Protein AF-A0A7Z9WXI2-F1 (afdb_monomer)

pLDDT: mean 84.7, std 18.6, range [32.53, 98.5]

Secondary structure (DSSP, 8-state):
-HHHHHHTT--HHHHHHHHHHHHHHHHHHHHH-TTTGGGGGG-HHHHHHHHHHHHHHHHHHHHHHHHHHHHHHHHHHTTHHHHHHS--HHHHHHHTTS-------

Sequence (105 aa):
IMSIRSIQEFTASEAVGPIHAVKHITREILAKDSERKQFIADLYDFEFNVDLAVLAAFDLYSQCRERLYKVRIKEIKSGSIILTDSKCPSNLLQKDKDDPVNFPV

Structure (mmCIF, N/CA/C/O backbone):
data_AF-A0A7Z9WXI2-F1
#
_entry.id   AF-A0A7Z9WXI2-F1
#
loop_
_atom_site.group_PDB
_atom_site.id
_atom_site.type_symbol
_atom_site.label_atom_id
_atom_site.label_alt_id
_atom_site.label_comp_id
_atom_site.label_asym_id
_atom_site.label_entity_id
_atom_site.label_seq_id
_atom_site.pdbx_PDB_ins_code
_atom_site.Cartn_x
_atom_site.Cartn_y
_atom_site.Cartn_z
_atom_site.occupancy
_atom_site.B_iso_or_equiv
_atom_site.auth_seq_id
_atom_site.auth_comp_id
_atom_site.auth_asym_id
_atom_site.auth_atom_id
_atom_site.pdbx_PDB_model_num
ATOM 1 N N . ILE A 1 1 ? -0.345 9.865 -4.455 1.00 86.56 1 ILE A N 1
ATOM 2 C CA . ILE A 1 1 ? 0.627 9.509 -3.389 1.00 86.56 1 ILE A CA 1
ATOM 3 C C . ILE A 1 1 ? 1.579 8.382 -3.808 1.00 86.56 1 ILE A C 1
ATOM 5 O O . ILE A 1 1 ? 2.780 8.598 -3.727 1.00 86.56 1 ILE A O 1
ATOM 9 N N . MET A 1 2 ? 1.095 7.232 -4.307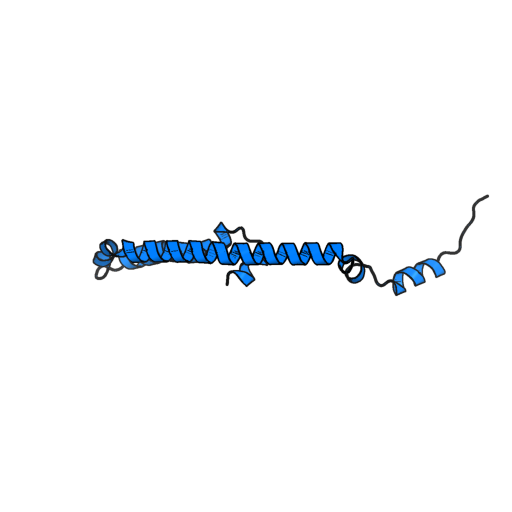 1.00 96.56 2 MET A N 1
ATOM 10 C CA . MET A 1 2 ? 1.966 6.102 -4.694 1.00 96.56 2 MET A CA 1
ATOM 11 C C . MET A 1 2 ? 2.953 6.438 -5.819 1.00 96.56 2 MET A C 1
ATOM 13 O O . MET A 1 2 ? 4.116 6.069 -5.734 1.00 96.56 2 MET A O 1
ATOM 17 N N . SER A 1 3 ? 2.532 7.218 -6.818 1.00 94.31 3 SER A N 1
ATOM 18 C CA . SER A 1 3 ? 3.403 7.708 -7.896 1.00 94.31 3 SER A CA 1
ATOM 19 C C . SER A 1 3 ? 4.602 8.508 -7.376 1.00 94.31 3 SER A C 1
ATOM 21 O O . SER A 1 3 ? 5.740 8.209 -7.723 1.00 94.31 3 SER A O 1
ATOM 23 N N . ILE A 1 4 ? 4.367 9.471 -6.482 1.00 95.81 4 ILE A N 1
ATOM 24 C CA . ILE A 1 4 ? 5.431 10.262 -5.843 1.00 95.81 4 ILE A CA 1
ATOM 25 C C . ILE A 1 4 ? 6.338 9.359 -4.999 1.00 95.81 4 ILE A C 1
ATOM 27 O O . ILE A 1 4 ? 7.554 9.420 -5.121 1.00 95.81 4 ILE A O 1
ATOM 31 N N . ARG A 1 5 ? 5.769 8.462 -4.187 1.00 95.62 5 ARG A N 1
ATOM 32 C CA . ARG A 1 5 ? 6.570 7.542 -3.364 1.00 95.62 5 ARG A CA 1
ATOM 33 C C . ARG A 1 5 ? 7.390 6.555 -4.194 1.00 95.62 5 ARG A C 1
ATOM 35 O O . ARG A 1 5 ? 8.458 6.147 -3.759 1.00 95.62 5 ARG A O 1
ATOM 42 N N . SER A 1 6 ? 6.938 6.210 -5.400 1.00 95.56 6 SER A N 1
ATOM 43 C CA . SER A 1 6 ? 7.667 5.301 -6.292 1.00 95.56 6 SER A CA 1
ATOM 44 C C . SER A 1 6 ? 9.004 5.866 -6.781 1.00 95.56 6 SER A C 1
ATOM 46 O O . SER A 1 6 ? 9.932 5.090 -7.012 1.00 95.56 6 SER A O 1
ATOM 48 N N . ILE A 1 7 ? 9.132 7.195 -6.878 1.00 95.38 7 ILE A N 1
ATOM 49 C CA . ILE A 1 7 ? 10.379 7.871 -7.276 1.00 95.38 7 ILE A CA 1
ATOM 50 C C . ILE A 1 7 ? 11.263 8.251 -6.078 1.00 95.38 7 ILE A C 1
ATOM 52 O O . ILE A 1 7 ? 12.397 8.658 -6.274 1.00 95.38 7 ILE A O 1
ATOM 56 N N . GLN A 1 8 ? 10.765 8.106 -4.846 1.00 95.19 8 GLN A N 1
ATOM 57 C CA . GLN A 1 8 ? 11.485 8.417 -3.601 1.00 95.19 8 GLN A CA 1
ATOM 58 C C . GLN A 1 8 ? 12.262 7.213 -3.038 1.00 95.19 8 GLN A C 1
ATOM 60 O O . GLN A 1 8 ? 12.616 7.204 -1.868 1.00 95.19 8 GLN A O 1
ATOM 65 N N . GLU A 1 9 ? 12.484 6.177 -3.850 1.00 89.50 9 GLU A N 1
ATOM 66 C CA . GLU A 1 9 ? 13.268 4.979 -3.498 1.00 89.50 9 GLU A CA 1
ATOM 67 C C . GLU A 1 9 ? 12.776 4.135 -2.309 1.00 89.50 9 GLU A C 1
ATOM 69 O O . GLU A 1 9 ? 13.438 3.172 -1.939 1.00 89.50 9 GLU A O 1
ATOM 74 N N . PHE A 1 10 ? 11.578 4.394 -1.784 1.00 95.81 10 PHE A N 1
ATOM 75 C CA . PHE A 1 10 ? 10.961 3.533 -0.774 1.00 95.81 10 PHE A CA 1
ATOM 76 C C . PHE A 1 10 ? 10.774 2.103 -1.268 1.00 95.81 10 PHE A C 1
ATOM 78 O O . PHE A 1 10 ? 10.464 1.887 -2.439 1.00 95.81 10 PHE A O 1
ATOM 85 N N . THR A 1 11 ? 10.852 1.133 -0.364 1.00 96.69 11 THR A N 1
ATOM 86 C CA . THR A 1 11 ? 10.305 -0.208 -0.588 1.00 96.69 11 THR A CA 1
ATOM 87 C C . THR A 1 11 ? 8.775 -0.161 -0.666 1.00 96.69 11 THR A C 1
ATOM 89 O O . THR A 1 11 ? 8.129 0.803 -0.243 1.00 96.69 11 THR A O 1
ATOM 92 N N . ALA A 1 12 ? 8.157 -1.212 -1.209 1.00 96.50 12 ALA A N 1
ATOM 93 C CA . ALA A 1 12 ? 6.702 -1.259 -1.331 1.00 96.50 12 ALA A CA 1
ATOM 94 C C . ALA A 1 12 ? 5.995 -1.211 0.038 1.00 96.50 12 ALA A C 1
ATOM 96 O O . ALA A 1 12 ? 4.986 -0.522 0.176 1.00 96.50 12 ALA A O 1
ATOM 97 N N . SER A 1 13 ? 6.547 -1.879 1.058 1.00 96.94 13 SER A N 1
ATOM 98 C CA . SER A 1 13 ? 6.015 -1.871 2.427 1.00 96.94 13 SER A CA 1
ATOM 99 C C . SER A 1 13 ? 6.085 -0.482 3.065 1.00 96.94 13 SER A C 1
ATOM 101 O O . SER A 1 13 ? 5.099 -0.030 3.644 1.00 96.94 13 SER A O 1
ATOM 103 N N . GLU A 1 14 ? 7.200 0.234 2.910 1.00 97.25 14 GLU A N 1
ATOM 104 C CA . GLU A 1 14 ? 7.331 1.622 3.377 1.00 97.25 14 GLU A CA 1
ATOM 105 C C . GLU A 1 14 ? 6.353 2.552 2.652 1.00 97.25 14 GLU A C 1
ATOM 107 O O . GLU A 1 14 ? 5.725 3.418 3.268 1.00 97.25 14 GLU A O 1
ATOM 112 N N . ALA A 1 15 ? 6.170 2.352 1.344 1.00 97.44 15 ALA A N 1
ATOM 113 C CA . ALA A 1 15 ? 5.286 3.184 0.546 1.00 97.44 15 ALA A CA 1
ATOM 114 C C . ALA A 1 15 ? 3.818 3.061 0.976 1.00 97.44 15 ALA A C 1
ATOM 116 O O . ALA A 1 15 ? 3.137 4.087 1.062 1.00 97.44 15 ALA A O 1
ATOM 117 N N . VAL A 1 16 ? 3.331 1.852 1.273 1.00 97.75 16 VAL A N 1
ATOM 118 C CA . VAL A 1 16 ? 1.930 1.618 1.680 1.00 97.75 16 VAL A CA 1
ATOM 119 C C . VAL A 1 16 ? 1.704 1.712 3.189 1.00 97.75 16 VAL A C 1
ATOM 121 O O . VAL A 1 16 ? 0.569 1.914 3.622 1.00 97.75 16 VAL A O 1
ATOM 124 N N . GLY A 1 17 ? 2.767 1.623 3.994 1.00 97.06 17 GLY A N 1
ATOM 125 C CA . GLY A 1 17 ? 2.716 1.578 5.457 1.00 97.06 17 GLY A CA 1
ATOM 126 C C . GLY A 1 17 ? 1.820 2.639 6.108 1.00 97.06 17 GLY A C 1
ATOM 127 O O . GLY A 1 17 ? 1.026 2.291 6.978 1.00 97.06 17 GLY A O 1
ATOM 128 N N . PRO A 1 18 ? 1.843 3.910 5.667 1.00 95.94 18 PRO A N 1
ATOM 129 C CA . PRO A 1 18 ? 0.963 4.935 6.229 1.00 95.94 18 PRO A CA 1
ATOM 130 C C . PRO A 1 18 ? -0.538 4.684 6.040 1.00 95.94 18 PRO A C 1
ATOM 132 O O . PRO A 1 18 ? -1.320 5.130 6.870 1.00 95.94 18 PRO A O 1
ATOM 135 N N . ILE A 1 19 ? -0.952 3.964 4.991 1.00 96.81 19 ILE A N 1
ATOM 136 C CA . ILE A 1 19 ? -2.358 3.564 4.808 1.00 96.81 19 ILE A CA 1
ATOM 137 C C . ILE A 1 19 ? -2.697 2.463 5.813 1.00 96.81 19 ILE A C 1
ATOM 139 O O . ILE A 1 19 ? -3.697 2.554 6.516 1.00 96.81 19 ILE A O 1
ATOM 143 N N . HIS A 1 20 ? -1.815 1.472 5.954 1.00 96.31 20 HIS A N 1
ATOM 144 C CA . HIS A 1 20 ? -1.973 0.402 6.937 1.00 96.31 20 HIS A CA 1
ATOM 145 C C . HIS A 1 20 ? -2.000 0.940 8.378 1.00 96.31 20 HIS A C 1
ATOM 147 O O . HIS A 1 20 ? -2.748 0.439 9.209 1.00 96.31 20 HIS A O 1
ATOM 153 N N . ALA A 1 21 ? -1.237 1.993 8.685 1.00 97.31 21 ALA A N 1
ATOM 154 C CA . ALA A 1 21 ? -1.190 2.606 10.014 1.00 97.31 21 ALA A CA 1
ATOM 155 C C . ALA A 1 21 ? -2.538 3.188 10.474 1.00 97.31 21 ALA A C 1
ATOM 157 O O . ALA A 1 21 ? -2.764 3.303 11.679 1.00 97.31 21 ALA A O 1
ATOM 158 N N . VAL A 1 22 ? -3.449 3.505 9.544 1.00 97.31 22 VAL A N 1
ATOM 159 C CA . VAL A 1 22 ? -4.771 4.068 9.853 1.00 97.31 22 VAL A CA 1
ATOM 160 C C . VAL A 1 22 ? -5.539 3.182 10.834 1.00 97.31 22 VAL A C 1
ATOM 162 O O . VAL A 1 22 ? -6.097 3.705 11.794 1.00 97.31 22 VAL A O 1
ATOM 165 N N . LYS A 1 23 ? -5.515 1.851 10.675 1.00 95.56 23 LYS A N 1
ATOM 166 C CA . LYS A 1 23 ? -6.233 0.954 11.598 1.00 95.56 23 LYS A CA 1
ATOM 167 C C . LYS A 1 23 ? -5.706 1.029 13.029 1.00 95.56 23 LYS A C 1
ATOM 169 O O . LYS A 1 23 ? -6.483 1.126 13.977 1.00 95.56 23 LYS A O 1
ATOM 174 N N . HIS A 1 24 ? -4.381 1.073 13.175 1.00 95.06 24 HIS A N 1
ATOM 175 C CA . HIS A 1 24 ? -3.729 1.179 14.476 1.00 95.06 24 HIS A CA 1
ATOM 176 C C . HIS A 1 24 ? -4.050 2.512 15.154 1.00 95.06 24 HIS A C 1
ATOM 178 O O . HIS A 1 24 ? -4.423 2.526 16.326 1.00 95.06 24 HIS A O 1
ATOM 184 N N . ILE A 1 25 ? -3.967 3.610 14.398 1.00 96.94 25 ILE A N 1
ATOM 185 C CA . ILE A 1 25 ? -4.264 4.961 14.883 1.00 96.94 25 ILE A CA 1
ATOM 186 C C . ILE A 1 25 ? -5.733 5.066 15.306 1.00 96.94 25 ILE A C 1
ATOM 188 O O . ILE A 1 25 ? -6.021 5.535 16.405 1.00 96.94 25 ILE A O 1
ATOM 192 N N . THR A 1 26 ? -6.669 4.588 14.481 1.00 96.06 26 THR A N 1
ATOM 193 C CA . THR A 1 26 ? -8.102 4.617 14.805 1.00 96.06 26 THR A CA 1
ATOM 194 C C . THR A 1 26 ? -8.401 3.834 16.081 1.00 96.06 26 THR A C 1
ATOM 196 O O . THR A 1 26 ? -9.092 4.342 16.964 1.00 96.06 26 THR A O 1
ATOM 199 N N . ARG A 1 27 ? -7.838 2.629 16.227 1.00 95.50 27 ARG A N 1
ATOM 200 C CA . ARG A 1 27 ? -8.000 1.809 17.434 1.00 95.50 27 ARG A CA 1
ATOM 201 C C . ARG A 1 27 ? -7.448 2.503 18.679 1.00 95.50 27 ARG A C 1
ATOM 203 O O . ARG A 1 27 ? -8.095 2.481 19.723 1.00 95.50 27 ARG A O 1
ATOM 210 N N . GLU A 1 28 ? -6.278 3.127 18.577 1.00 95.25 28 GLU A N 1
ATOM 211 C CA . GLU A 1 28 ? -5.659 3.854 19.688 1.00 95.25 28 GLU A CA 1
ATOM 212 C C . GLU A 1 28 ? -6.495 5.068 20.118 1.00 95.25 28 GLU A C 1
ATOM 214 O O . GLU A 1 28 ? -6.704 5.280 21.314 1.00 95.25 28 GLU A O 1
ATOM 219 N N . ILE A 1 29 ? -7.016 5.835 19.156 1.00 95.56 29 ILE A N 1
ATOM 220 C CA . ILE A 1 29 ? -7.879 6.993 19.419 1.00 95.56 29 ILE A CA 1
ATOM 221 C C . ILE A 1 29 ? -9.169 6.552 20.118 1.00 95.56 29 ILE A C 1
ATOM 223 O O . ILE A 1 29 ? -9.524 7.121 21.149 1.00 95.56 29 ILE A O 1
ATOM 227 N N . LEU A 1 30 ? -9.841 5.512 19.612 1.00 95.38 30 LEU A N 1
ATOM 228 C CA . LEU A 1 30 ? -11.067 4.992 20.228 1.00 95.38 30 LEU A CA 1
ATOM 229 C C . LEU A 1 30 ? -10.817 4.406 21.623 1.00 95.38 30 LEU A C 1
ATOM 231 O O . LEU A 1 30 ? -11.667 4.527 22.497 1.00 95.38 30 LEU A O 1
ATOM 235 N N . ALA A 1 31 ? -9.654 3.793 21.864 1.00 93.62 31 ALA A N 1
ATOM 236 C CA . ALA A 1 31 ? -9.314 3.224 23.170 1.00 93.62 31 ALA A CA 1
ATOM 237 C C . ALA A 1 31 ? -9.084 4.284 24.254 1.00 93.62 31 ALA A C 1
ATOM 239 O O . ALA A 1 31 ? -9.311 4.004 25.434 1.00 93.62 31 ALA A O 1
ATOM 240 N N . LYS A 1 32 ? -8.628 5.476 23.855 1.00 95.25 32 LYS A N 1
ATOM 241 C CA . LYS A 1 32 ? -8.393 6.622 24.742 1.00 95.25 32 LYS A CA 1
ATOM 242 C C . LYS A 1 32 ? -9.673 7.394 25.079 1.00 95.25 32 LYS A C 1
ATOM 244 O O . LYS A 1 32 ? -9.684 8.117 26.069 1.00 95.25 32 LYS A O 1
ATOM 249 N N . ASP A 1 33 ? -10.732 7.232 24.291 1.00 94.19 33 ASP A N 1
ATOM 250 C CA . ASP A 1 33 ? -12.023 7.894 24.483 1.00 94.19 33 ASP A CA 1
ATOM 251 C C . ASP A 1 33 ? -13.001 6.968 25.228 1.00 94.19 33 ASP A C 1
ATOM 253 O O . ASP A 1 33 ? -13.466 5.958 24.696 1.00 94.19 33 ASP A O 1
ATOM 257 N N . SER A 1 34 ? -13.328 7.308 26.479 1.00 89.62 34 SER A N 1
ATOM 258 C CA . SER A 1 34 ? -14.200 6.496 27.337 1.00 89.62 34 SER A CA 1
ATOM 259 C C . SER A 1 34 ? -15.623 6.325 26.802 1.00 89.62 34 SER A C 1
ATOM 261 O O . SER A 1 34 ? -16.238 5.297 27.076 1.00 89.62 34 SER A O 1
ATOM 263 N N . GLU A 1 35 ? -16.146 7.284 26.036 1.00 92.94 35 GLU A N 1
ATOM 264 C CA . GLU A 1 35 ? -17.501 7.215 25.470 1.00 92.94 35 GLU A CA 1
ATOM 265 C C . GLU A 1 35 ? -17.540 6.366 24.193 1.00 92.94 35 GLU A C 1
ATOM 267 O O . GLU A 1 35 ? -18.547 5.728 23.872 1.00 92.94 35 GLU A O 1
ATOM 272 N N . ARG A 1 36 ? -16.423 6.332 23.458 1.00 90.94 36 ARG A N 1
ATOM 273 C CA . ARG A 1 36 ? -16.324 5.688 22.138 1.00 90.94 36 ARG A CA 1
ATOM 274 C C . ARG A 1 36 ? -15.625 4.336 22.152 1.00 90.94 36 ARG A C 1
ATOM 276 O O . ARG A 1 36 ? -15.664 3.629 21.147 1.00 90.94 36 ARG A O 1
ATOM 283 N N . LYS A 1 37 ? -15.051 3.930 23.286 1.00 91.62 37 LYS A N 1
ATOM 284 C CA . LYS A 1 37 ? -14.359 2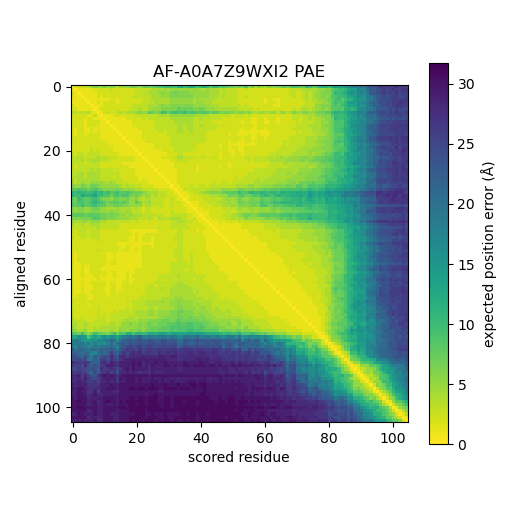.643 23.456 1.00 91.62 37 LYS A CA 1
ATOM 285 C C . LYS A 1 37 ? -15.201 1.430 23.045 1.00 91.62 37 LYS A C 1
ATOM 287 O O . LYS A 1 37 ? -14.645 0.437 22.582 1.00 91.62 37 LYS A O 1
ATOM 292 N N . GLN A 1 38 ? -16.527 1.512 23.176 1.00 91.56 38 GLN A N 1
ATOM 293 C CA . GLN A 1 38 ? -17.460 0.460 22.752 1.00 91.56 38 GLN A CA 1
ATOM 294 C C . GLN A 1 38 ? -17.368 0.129 21.251 1.00 91.56 38 GLN A C 1
ATOM 296 O O . GLN A 1 38 ? -17.461 -1.038 20.888 1.00 91.56 38 GLN A O 1
ATOM 301 N N . PHE A 1 39 ? -17.066 1.111 20.393 1.00 91.81 39 PHE A N 1
ATOM 302 C CA . PHE A 1 39 ? -16.979 0.916 18.938 1.00 91.81 39 PHE A CA 1
ATOM 303 C C . PHE A 1 39 ? -15.747 0.123 18.489 1.00 91.81 39 PHE A C 1
ATOM 305 O O . PHE A 1 39 ? -15.646 -0.263 17.330 1.00 91.81 39 PHE A O 1
ATOM 312 N N . ILE A 1 40 ? -14.795 -0.147 19.388 1.00 92.44 40 ILE A N 1
ATOM 313 C CA . ILE A 1 40 ? -13.630 -0.985 19.074 1.00 92.44 40 ILE A CA 1
ATOM 314 C C . ILE A 1 40 ? -14.062 -2.410 18.708 1.00 92.44 40 ILE A C 1
ATOM 316 O O . ILE A 1 40 ? -13.397 -3.050 17.893 1.00 92.44 40 ILE A O 1
ATOM 320 N N . ALA A 1 41 ? -15.155 -2.900 19.301 1.00 90.88 41 ALA A N 1
ATOM 321 C CA . ALA A 1 41 ? -15.702 -4.219 18.994 1.00 90.88 41 ALA A CA 1
ATOM 322 C C . ALA A 1 41 ? -16.208 -4.315 17.544 1.00 90.88 41 ALA A C 1
ATOM 324 O O . ALA A 1 41 ? -16.095 -5.373 16.931 1.00 90.88 41 ALA A O 1
ATOM 325 N N . ASP A 1 42 ? -16.662 -3.195 16.979 1.00 92.75 42 ASP A N 1
ATOM 326 C CA . ASP A 1 42 ? -17.262 -3.118 15.643 1.00 92.75 42 ASP A CA 1
ATOM 327 C C . ASP A 1 42 ? -16.247 -2.713 14.560 1.00 92.75 42 ASP A C 1
ATOM 329 O O . ASP A 1 42 ? -16.603 -2.470 13.408 1.00 92.75 42 ASP A O 1
ATOM 333 N N . LEU A 1 43 ? -14.958 -2.619 14.907 1.00 95.50 43 LEU A N 1
ATOM 334 C CA . LEU A 1 43 ? -13.946 -2.065 14.008 1.00 95.50 43 LEU A CA 1
ATOM 335 C C . LEU A 1 43 ? -13.515 -3.037 12.897 1.00 95.50 43 LEU A C 1
ATOM 337 O O . LEU A 1 43 ? -12.840 -2.615 11.963 1.00 95.50 43 LEU A O 1
ATOM 341 N N . TYR A 1 44 ? -13.902 -4.314 12.968 1.00 95.38 44 TYR A N 1
ATOM 342 C CA . TYR A 1 44 ? -13.430 -5.357 12.049 1.00 95.38 44 TYR A CA 1
ATOM 343 C C . TYR A 1 44 ? -13.621 -4.990 10.570 1.00 95.38 44 TYR A C 1
ATOM 345 O O . TYR A 1 44 ? -12.653 -5.003 9.811 1.00 95.38 44 TYR A O 1
ATOM 353 N N . ASP A 1 45 ? -14.831 -4.589 10.168 1.00 96.50 4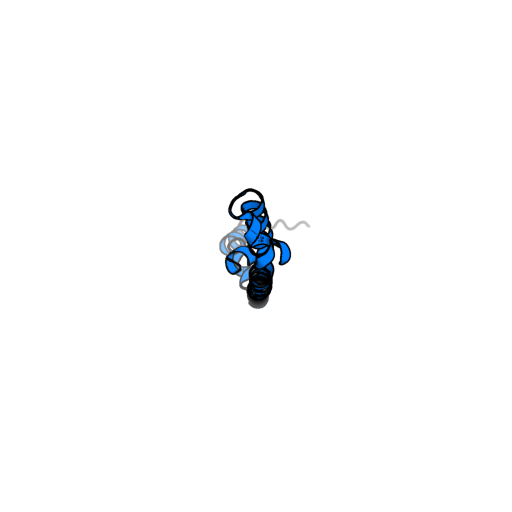5 ASP A N 1
ATOM 354 C CA . ASP A 1 45 ? -15.120 -4.250 8.768 1.00 96.50 45 ASP A CA 1
ATOM 355 C C . ASP A 1 45 ? -14.313 -3.031 8.299 1.00 96.50 45 ASP A C 1
ATOM 357 O O . ASP A 1 45 ? -13.875 -2.956 7.149 1.00 96.50 45 ASP A O 1
ATOM 361 N N . PHE A 1 46 ? -14.061 -2.073 9.194 1.00 96.56 46 PHE A N 1
ATOM 362 C CA . PHE A 1 46 ? -13.191 -0.936 8.905 1.00 96.56 46 PHE A CA 1
ATOM 363 C C . PHE A 1 46 ? -11.739 -1.379 8.693 1.00 96.56 46 PHE A C 1
ATOM 365 O O . PHE A 1 46 ? -11.120 -0.982 7.707 1.00 96.56 46 PHE A O 1
ATOM 372 N N . GLU A 1 47 ? -11.196 -2.211 9.585 1.00 96.75 47 GLU A N 1
ATOM 373 C CA . GLU A 1 47 ? -9.824 -2.717 9.472 1.00 96.75 47 GLU A CA 1
ATOM 374 C C . GLU A 1 47 ? -9.642 -3.554 8.201 1.00 96.75 47 GLU A C 1
ATOM 376 O O . GLU A 1 47 ? -8.654 -3.375 7.487 1.00 96.75 47 GLU A O 1
ATOM 381 N N . PHE A 1 48 ? -10.632 -4.382 7.863 1.00 97.56 48 PHE A N 1
ATOM 382 C CA . PHE A 1 48 ? -10.658 -5.150 6.623 1.00 97.56 48 PHE A CA 1
ATOM 383 C C . PHE A 1 48 ? -10.637 -4.242 5.384 1.00 97.56 48 PHE A C 1
ATOM 385 O O . PHE A 1 48 ? -9.847 -4.453 4.463 1.00 97.56 48 PHE A O 1
ATOM 392 N N . ASN A 1 49 ? -11.443 -3.177 5.375 1.00 98.06 49 ASN A N 1
ATOM 393 C CA . ASN A 1 49 ? -11.443 -2.200 4.284 1.00 98.06 49 ASN A CA 1
ATOM 394 C C . ASN A 1 49 ? -10.109 -1.445 4.163 1.00 98.06 49 ASN A C 1
ATOM 396 O O . ASN A 1 49 ? -9.663 -1.158 3.049 1.00 98.06 49 ASN A O 1
ATOM 400 N N . VAL A 1 50 ? -9.445 -1.143 5.285 1.00 98.19 50 VAL A N 1
ATOM 401 C CA . VAL A 1 50 ? -8.090 -0.568 5.276 1.00 98.19 50 VAL A CA 1
ATOM 402 C C . VAL A 1 50 ? -7.101 -1.544 4.642 1.00 98.19 50 VAL A C 1
ATOM 404 O O . VAL A 1 50 ? -6.308 -1.131 3.798 1.00 98.19 50 VAL A O 1
ATOM 407 N N . ASP A 1 51 ? -7.165 -2.830 4.983 1.00 98.25 51 ASP A N 1
ATOM 408 C CA . ASP A 1 51 ? -6.277 -3.843 4.409 1.00 98.25 51 ASP A CA 1
ATOM 409 C C . ASP A 1 51 ? -6.496 -4.003 2.893 1.00 98.25 51 ASP A C 1
ATOM 411 O O . ASP A 1 51 ? -5.526 -4.041 2.131 1.00 98.25 51 ASP A O 1
ATOM 415 N N . LEU A 1 52 ? -7.746 -3.967 2.416 1.00 98.44 52 LEU A N 1
ATOM 416 C CA . LEU A 1 52 ? -8.042 -3.918 0.978 1.00 98.44 52 LEU A CA 1
ATOM 417 C C . LEU A 1 52 ? -7.464 -2.664 0.303 1.00 98.44 52 LEU A C 1
ATOM 419 O O . LEU A 1 52 ? -6.896 -2.748 -0.789 1.00 98.44 52 LEU A O 1
ATOM 423 N N . ALA A 1 53 ? -7.560 -1.500 0.950 1.00 98.12 53 ALA A N 1
ATOM 424 C CA . ALA A 1 53 ? -6.976 -0.264 0.435 1.00 98.12 53 ALA A CA 1
ATOM 425 C C . ALA A 1 53 ? -5.440 -0.329 0.366 1.00 98.12 53 ALA A C 1
ATOM 427 O O . ALA A 1 53 ? -4.841 0.213 -0.565 1.00 98.12 53 ALA A O 1
ATOM 428 N N . VAL A 1 54 ? -4.793 -1.013 1.316 1.00 98.38 54 VAL A N 1
ATOM 429 C CA . VAL A 1 54 ? -3.343 -1.262 1.306 1.00 98.38 54 VAL A CA 1
ATOM 430 C C . VAL A 1 54 ? -2.947 -2.140 0.122 1.00 98.38 54 VAL A C 1
ATOM 432 O O . VAL A 1 54 ? -1.982 -1.804 -0.565 1.00 98.38 54 VAL A O 1
ATOM 435 N N . LEU A 1 55 ? -3.695 -3.212 -0.1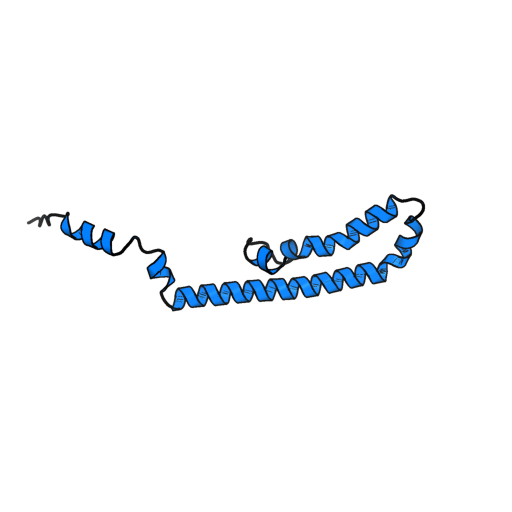60 1.00 98.50 55 LEU A N 1
ATOM 436 C CA . LEU A 1 55 ? -3.449 -4.070 -1.326 1.00 98.50 55 LEU A CA 1
ATOM 437 C C . LEU A 1 55 ? -3.580 -3.282 -2.636 1.00 98.50 55 LEU A C 1
ATOM 439 O O . LEU A 1 55 ? -2.672 -3.299 -3.464 1.00 98.50 55 LEU A O 1
ATOM 443 N N . ALA A 1 56 ? -4.645 -2.492 -2.784 1.00 98.31 56 ALA A N 1
ATOM 444 C CA . ALA A 1 56 ? -4.819 -1.638 -3.958 1.00 98.31 56 ALA A CA 1
ATOM 445 C C . ALA A 1 56 ? -3.687 -0.600 -4.100 1.00 98.31 56 ALA A C 1
ATOM 447 O O . ALA A 1 56 ? -3.197 -0.330 -5.200 1.00 98.31 56 ALA A O 1
ATOM 448 N N . ALA A 1 57 ? -3.232 -0.016 -2.988 1.00 98.19 57 ALA A N 1
ATOM 449 C CA . ALA A 1 57 ? -2.105 0.910 -2.992 1.00 98.19 57 ALA A CA 1
ATOM 450 C C . ALA A 1 57 ? -0.784 0.222 -3.369 1.00 98.19 57 ALA A C 1
ATOM 452 O O . ALA A 1 57 ? 0.029 0.819 -4.080 1.00 98.19 57 ALA A O 1
ATOM 453 N N . PHE A 1 58 ? -0.581 -1.022 -2.934 1.00 98.38 58 PHE A N 1
ATOM 454 C CA . PHE A 1 58 ? 0.578 -1.833 -3.298 1.00 98.38 58 PHE A CA 1
ATOM 455 C C . PHE A 1 58 ? 0.623 -2.095 -4.806 1.00 98.38 58 PHE A C 1
ATOM 457 O O . PHE A 1 58 ? 1.669 -1.890 -5.430 1.00 98.38 58 PHE A O 1
ATOM 464 N N . ASP A 1 59 ? -0.510 -2.461 -5.409 1.00 98.44 59 ASP A N 1
ATOM 465 C CA . ASP A 1 59 ? -0.608 -2.670 -6.856 1.00 98.44 59 ASP A CA 1
ATOM 466 C C . ASP A 1 59 ? -0.286 -1.385 -7.626 1.00 98.44 59 ASP A C 1
ATOM 468 O O . ASP A 1 59 ? 0.519 -1.393 -8.561 1.00 98.44 59 ASP A O 1
ATOM 472 N N . LEU A 1 60 ? -0.842 -0.249 -7.192 1.00 97.88 60 LEU A N 1
ATOM 473 C CA . LEU A 1 60 ? -0.564 1.059 -7.793 1.00 97.88 60 LEU A CA 1
ATOM 474 C C . LEU A 1 60 ? 0.914 1.450 -7.681 1.0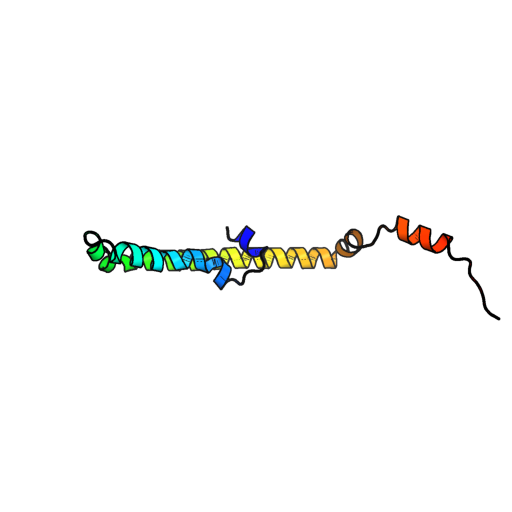0 97.88 60 LEU A C 1
ATOM 476 O O . LEU A 1 60 ? 1.497 1.952 -8.646 1.00 97.88 60 LEU A O 1
ATOM 480 N N . TYR A 1 61 ? 1.534 1.237 -6.520 1.00 98.25 61 TYR A N 1
ATOM 481 C CA . TYR A 1 61 ? 2.959 1.493 -6.322 1.00 98.25 61 TYR A CA 1
ATOM 482 C C . TYR A 1 61 ? 3.813 0.612 -7.245 1.00 98.25 61 TYR A C 1
ATOM 484 O O . TYR A 1 61 ? 4.710 1.118 -7.928 1.00 98.25 61 TYR A O 1
ATOM 492 N N . SER A 1 62 ? 3.495 -0.682 -7.322 1.00 97.81 62 SER A N 1
ATOM 493 C CA . SER A 1 62 ? 4.214 -1.653 -8.150 1.00 97.81 62 SER A CA 1
ATOM 494 C C . SER A 1 62 ? 4.139 -1.296 -9.635 1.00 97.81 62 SER A C 1
ATOM 496 O O . SER A 1 62 ? 5.168 -1.265 -10.311 1.00 97.81 62 SER A O 1
ATOM 498 N N . GLN A 1 63 ? 2.960 -0.906 -10.127 1.00 97.94 63 GLN A N 1
ATOM 499 C CA . GLN A 1 63 ? 2.780 -0.419 -11.500 1.00 97.94 63 GLN A CA 1
ATOM 500 C C . GLN A 1 63 ? 3.615 0.840 -11.782 1.00 97.94 63 GLN A C 1
ATOM 502 O O . GLN A 1 63 ? 4.215 0.973 -12.852 1.00 97.94 63 GLN A O 1
ATOM 507 N N . CYS A 1 64 ? 3.697 1.769 -10.822 1.00 97.38 64 CYS A N 1
ATOM 508 C CA . CYS A 1 64 ? 4.527 2.966 -10.963 1.00 97.38 64 CYS A CA 1
ATOM 509 C C . CYS A 1 64 ? 6.022 2.616 -11.057 1.00 97.38 64 CYS A C 1
ATOM 511 O O . CYS A 1 64 ? 6.711 3.136 -11.938 1.00 97.38 64 CYS A O 1
ATOM 513 N N . ARG A 1 65 ? 6.521 1.709 -10.204 1.00 97.06 65 ARG A N 1
ATOM 514 C CA . ARG A 1 65 ? 7.920 1.243 -10.245 1.00 97.06 65 ARG A CA 1
ATOM 515 C C . ARG A 1 65 ? 8.242 0.510 -11.535 1.00 97.06 65 ARG A C 1
ATOM 517 O O . ARG A 1 65 ? 9.266 0.791 -12.152 1.00 97.06 65 ARG A O 1
ATOM 524 N N . GLU A 1 66 ? 7.357 -0.375 -11.980 1.00 97.44 66 GLU A N 1
ATOM 525 C CA . GLU A 1 66 ? 7.527 -1.077 -13.249 1.00 97.44 66 GLU A CA 1
ATOM 526 C C . GLU A 1 66 ? 7.627 -0.084 -14.414 1.00 97.44 66 GLU A C 1
ATOM 528 O O . GLU A 1 66 ? 8.530 -0.177 -15.249 1.00 97.44 66 GLU A O 1
ATOM 533 N N . ARG A 1 67 ? 6.740 0.917 -14.449 1.00 96.94 67 ARG A N 1
ATOM 534 C CA . ARG A 1 67 ? 6.783 1.973 -15.461 1.00 96.94 67 ARG A CA 1
ATOM 535 C C . ARG A 1 67 ? 8.091 2.759 -15.408 1.00 96.94 67 ARG A C 1
ATOM 537 O O . ARG A 1 67 ? 8.675 3.000 -16.463 1.00 96.94 67 ARG A O 1
ATOM 544 N N . LEU A 1 68 ? 8.561 3.131 -14.218 1.00 95.38 68 LEU A N 1
ATOM 545 C CA . LEU A 1 68 ? 9.824 3.849 -14.038 1.00 95.38 68 LEU A CA 1
ATOM 546 C C . LEU A 1 68 ? 11.006 3.044 -14.596 1.00 95.38 68 LEU A C 1
ATOM 548 O O . LEU A 1 68 ? 11.807 3.571 -15.367 1.00 95.38 68 LEU A O 1
ATOM 552 N N . TYR A 1 69 ? 11.072 1.746 -14.293 1.00 94.81 69 TYR A N 1
ATOM 553 C CA . TYR A 1 69 ? 12.113 0.870 -14.828 1.00 94.81 69 TYR A CA 1
ATOM 554 C C . TYR A 1 69 ? 12.023 0.698 -16.343 1.00 94.81 69 TYR A C 1
ATOM 556 O O . TYR A 1 69 ? 13.045 0.769 -17.025 1.00 94.81 69 TYR A O 1
ATOM 564 N N . LYS A 1 70 ? 10.816 0.536 -16.899 1.00 96.69 70 LYS A N 1
ATOM 565 C CA . LYS A 1 70 ? 10.615 0.475 -18.355 1.00 96.69 70 LYS A CA 1
ATOM 566 C C . LYS A 1 70 ? 11.113 1.745 -19.046 1.00 96.69 70 LYS A C 1
ATOM 568 O O . LYS A 1 70 ? 11.774 1.646 -20.079 1.00 96.69 70 LYS A O 1
ATOM 573 N N . VAL A 1 71 ? 10.833 2.920 -18.475 1.00 94.25 71 VAL A N 1
ATOM 574 C CA . VAL A 1 71 ? 11.340 4.204 -18.985 1.00 94.25 71 VAL A CA 1
ATOM 575 C C . VAL A 1 71 ? 12.866 4.234 -18.924 1.00 94.25 71 VAL A C 1
ATOM 577 O O . VAL A 1 71 ? 13.497 4.459 -19.954 1.00 94.25 71 VAL A O 1
ATOM 580 N N . ARG A 1 72 ? 13.466 3.893 -17.779 1.00 90.88 72 ARG A N 1
ATOM 581 C CA . ARG A 1 72 ? 14.926 3.888 -17.611 1.00 90.88 72 ARG A CA 1
ATOM 582 C C . ARG A 1 72 ? 15.631 2.956 -18.597 1.00 90.88 72 ARG A C 1
ATOM 584 O O . ARG A 1 72 ? 16.622 3.330 -19.215 1.00 90.88 72 ARG A O 1
ATOM 591 N N . ILE A 1 73 ? 15.097 1.752 -18.796 1.00 93.06 73 ILE A N 1
ATOM 592 C CA . ILE A 1 73 ? 15.621 0.794 -19.778 1.00 93.06 73 ILE A CA 1
ATOM 593 C C . ILE A 1 73 ? 15.509 1.362 -21.197 1.00 93.06 73 ILE A C 1
ATOM 595 O O . ILE A 1 73 ? 16.436 1.209 -21.992 1.00 93.06 73 ILE A O 1
ATOM 599 N N . LYS A 1 74 ? 14.391 2.016 -21.533 1.00 92.81 74 LYS A N 1
ATOM 600 C CA . LYS A 1 74 ? 14.190 2.628 -22.852 1.00 92.81 74 LYS A CA 1
ATOM 601 C C . LYS A 1 74 ? 15.194 3.755 -23.114 1.00 92.81 74 LYS A C 1
ATOM 603 O O . LYS A 1 74 ? 15.733 3.810 -24.213 1.00 92.81 74 LYS A O 1
ATOM 608 N N . GLU A 1 75 ? 15.464 4.603 -22.125 1.00 88.50 75 GLU A N 1
ATOM 609 C CA . GLU A 1 75 ? 16.456 5.689 -22.212 1.00 88.50 75 GLU A CA 1
ATOM 610 C C . GLU A 1 75 ? 17.883 5.171 -22.416 1.00 88.50 75 GLU A C 1
ATOM 612 O O . GLU A 1 75 ? 18.640 5.724 -23.213 1.00 88.50 75 GLU A O 1
ATOM 617 N N . ILE A 1 76 ? 18.240 4.083 -21.727 1.00 87.12 76 ILE A N 1
ATOM 618 C CA . ILE A 1 76 ? 19.540 3.428 -21.901 1.00 87.12 76 ILE A CA 1
ATOM 619 C C . ILE A 1 76 ? 19.647 2.839 -23.311 1.00 87.12 76 ILE A C 1
ATOM 621 O O . ILE A 1 76 ? 20.638 3.060 -24.002 1.00 87.12 76 ILE A O 1
ATOM 625 N N . LYS A 1 77 ? 18.608 2.131 -23.773 1.00 87.38 77 LYS A N 1
ATOM 626 C CA . LYS A 1 77 ? 18.587 1.504 -25.104 1.00 87.38 77 LYS A CA 1
ATOM 627 C C . LYS A 1 77 ? 18.584 2.508 -26.255 1.00 87.38 77 LYS A C 1
ATOM 629 O O . LYS A 1 77 ? 19.116 2.193 -27.312 1.00 87.38 77 LYS A O 1
ATOM 634 N N . SER A 1 78 ? 17.979 3.684 -26.082 1.00 88.44 78 SER A N 1
ATOM 635 C CA . SER A 1 78 ? 17.959 4.715 -27.125 1.00 88.44 78 SER A CA 1
ATOM 636 C C . SER A 1 78 ? 19.280 5.478 -27.250 1.00 88.44 78 SER A C 1
ATOM 638 O O . SER A 1 78 ? 19.419 6.277 -28.171 1.00 88.44 78 SER A O 1
ATOM 640 N N . GLY A 1 79 ? 20.231 5.285 -26.326 1.00 72.88 79 GLY A N 1
ATOM 641 C CA . GLY A 1 79 ? 21.479 6.051 -26.278 1.00 72.88 79 GLY A CA 1
ATOM 642 C C . GLY A 1 79 ? 21.288 7.514 -25.864 1.00 72.88 79 GLY A C 1
ATOM 643 O O . GLY A 1 79 ? 22.266 8.247 -25.749 1.00 72.88 79 GLY A O 1
ATOM 644 N N . SER A 1 80 ? 20.052 7.946 -25.578 1.00 68.06 80 SER A N 1
ATOM 645 C CA . SER A 1 80 ? 19.762 9.322 -25.164 1.00 68.06 80 SER A CA 1
ATOM 646 C C . SER A 1 80 ? 20.447 9.669 -23.844 1.00 68.06 80 SER A C 1
ATOM 648 O O . SER A 1 80 ? 20.864 10.809 -23.669 1.00 68.06 80 SER A O 1
ATOM 650 N N . ILE A 1 81 ? 20.625 8.680 -22.958 1.00 61.94 81 ILE A N 1
ATOM 651 C CA . ILE A 1 81 ? 21.361 8.849 -21.699 1.00 61.94 81 ILE A CA 1
ATOM 652 C C . ILE A 1 81 ? 22.824 9.258 -21.924 1.00 61.94 81 ILE A C 1
ATOM 654 O O . ILE A 1 81 ? 23.349 10.083 -21.184 1.00 61.94 81 ILE A O 1
ATOM 658 N N . ILE A 1 82 ? 23.463 8.742 -22.984 1.00 62.12 82 ILE A N 1
ATOM 659 C CA . ILE A 1 82 ? 24.842 9.096 -23.342 1.00 62.12 82 ILE A CA 1
ATOM 660 C C . ILE A 1 82 ? 24.891 10.561 -23.772 1.00 62.12 82 ILE A C 1
ATOM 662 O O . ILE A 1 82 ? 25.808 11.276 -23.394 1.00 62.12 82 ILE A O 1
ATOM 666 N N . LEU A 1 83 ? 23.888 11.042 -24.506 1.00 58.62 83 LEU A N 1
ATOM 667 C CA . LEU A 1 83 ? 23.862 12.412 -25.021 1.00 58.62 83 LEU A CA 1
ATOM 668 C C . LEU A 1 83 ? 23.594 13.467 -23.937 1.00 58.62 83 LEU A C 1
ATOM 670 O O . LEU A 1 83 ? 24.064 14.592 -24.073 1.00 58.62 83 LEU A O 1
ATOM 674 N N . THR A 1 84 ? 22.868 13.122 -22.872 1.00 61.28 84 THR A N 1
ATOM 675 C CA . THR A 1 84 ? 22.549 14.056 -21.778 1.00 61.28 84 THR A CA 1
ATOM 676 C C . THR A 1 84 ? 23.614 14.123 -20.681 1.00 61.28 84 THR A C 1
ATOM 678 O O . THR A 1 84 ? 23.764 15.185 -20.086 1.00 61.28 84 THR A O 1
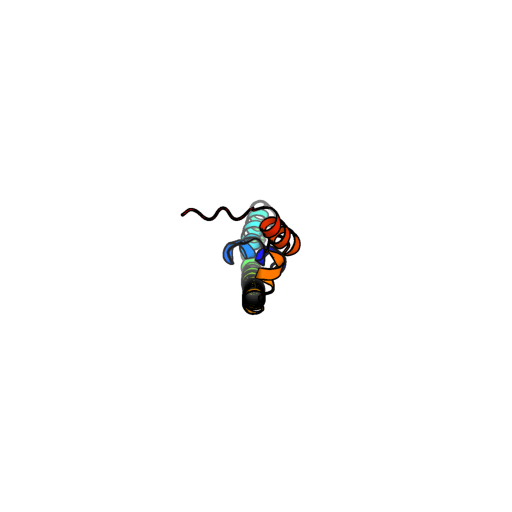ATOM 681 N N . ASP A 1 85 ? 24.369 13.041 -20.438 1.00 56.62 85 ASP A N 1
ATOM 682 C CA . ASP A 1 85 ? 25.464 13.004 -19.442 1.00 56.62 85 ASP A CA 1
ATOM 683 C C . ASP A 1 85 ? 26.868 13.204 -20.050 1.00 56.62 85 ASP A C 1
ATOM 685 O O . ASP A 1 85 ? 27.863 13.321 -19.327 1.00 56.62 85 ASP A O 1
ATOM 689 N N . SER A 1 86 ? 26.989 13.277 -21.379 1.00 56.84 86 SER A N 1
ATOM 690 C CA . SER A 1 86 ? 28.244 13.685 -22.016 1.00 56.84 86 SER A CA 1
ATOM 691 C C . SER A 1 86 ? 28.537 15.148 -21.684 1.00 56.84 86 SER A C 1
ATOM 693 O O . SER A 1 86 ? 27.758 16.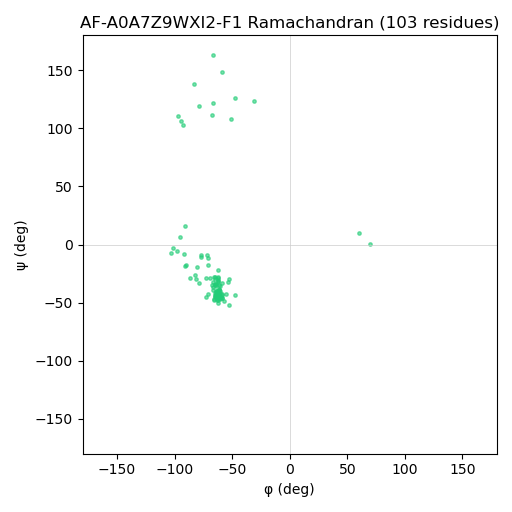032 -22.042 1.00 56.84 86 SER A O 1
ATOM 695 N N . LYS A 1 87 ? 29.698 15.437 -21.069 1.00 57.69 87 LYS A N 1
ATOM 696 C CA . LYS A 1 87 ? 30.272 16.797 -21.086 1.00 57.69 87 LYS A CA 1
ATOM 697 C C . LYS A 1 87 ? 30.215 17.291 -22.530 1.00 57.69 87 LYS A C 1
ATOM 699 O O . LYS A 1 87 ? 30.679 16.571 -23.409 1.00 57.69 87 LYS A O 1
ATOM 704 N N . CYS A 1 88 ? 29.610 18.461 -22.753 1.00 62.91 88 CYS A N 1
ATOM 705 C CA . CYS A 1 88 ? 29.312 19.015 -24.075 1.00 62.91 88 CYS A CA 1
ATOM 706 C C . CYS A 1 88 ? 30.344 18.598 -25.142 1.00 62.91 88 CYS A C 1
ATOM 708 O O . CYS A 1 88 ? 31.527 18.904 -24.963 1.00 62.91 88 CYS A O 1
ATOM 710 N N . PRO A 1 89 ? 29.924 17.968 -26.258 1.00 59.31 89 PRO A N 1
ATOM 711 C CA . PRO A 1 89 ? 30.835 17.545 -27.324 1.00 59.31 89 PRO A CA 1
ATOM 712 C C . PRO A 1 89 ? 31.721 18.688 -27.839 1.00 59.31 89 PRO A C 1
ATOM 714 O O . PRO A 1 89 ? 32.883 18.486 -28.174 1.00 59.31 89 PRO A O 1
ATOM 717 N N . SER A 1 90 ? 31.201 19.917 -27.823 1.00 62.56 90 SER A N 1
ATOM 718 C CA . SER A 1 90 ? 31.942 21.130 -28.173 1.00 62.56 90 SER A CA 1
ATOM 719 C C . SER A 1 90 ? 33.131 21.430 -27.250 1.00 62.56 90 SER A C 1
ATOM 721 O O . SER A 1 90 ? 34.120 21.977 -27.721 1.00 62.56 90 SER A O 1
ATOM 723 N N . ASN A 1 91 ? 33.069 21.050 -25.971 1.00 56.16 91 ASN A N 1
ATOM 724 C CA . ASN A 1 91 ? 34.159 21.227 -25.006 1.00 56.16 91 ASN A CA 1
ATOM 725 C C . ASN A 1 91 ? 35.211 20.100 -25.113 1.00 56.16 91 ASN A C 1
ATOM 727 O O . ASN A 1 91 ? 36.381 20.307 -24.812 1.00 56.16 91 ASN A O 1
ATOM 731 N N . LEU A 1 92 ? 34.815 18.910 -25.587 1.00 58.47 92 LEU A N 1
ATOM 732 C CA . LEU A 1 92 ? 35.737 17.809 -25.907 1.00 58.47 92 LEU A CA 1
ATOM 733 C C . LEU A 1 92 ? 36.570 18.116 -27.162 1.00 58.47 92 LEU A C 1
ATOM 735 O O . LEU A 1 92 ? 37.782 17.952 -27.137 1.00 58.47 92 LEU A O 1
ATOM 739 N N . LEU A 1 93 ? 35.948 18.664 -28.212 1.00 54.97 93 LEU A N 1
ATOM 740 C CA . LEU A 1 93 ? 36.637 19.028 -29.461 1.00 54.97 93 LEU A CA 1
ATOM 741 C C . LEU A 1 93 ? 37.576 20.243 -29.334 1.00 54.97 93 LEU A C 1
ATOM 743 O O . LEU A 1 93 ? 38.405 20.470 -30.215 1.00 54.97 93 LEU A O 1
ATOM 747 N N . GLN A 1 94 ? 37.433 21.053 -28.280 1.00 54.38 94 GLN A N 1
ATOM 748 C CA . GLN A 1 94 ? 38.369 22.145 -27.984 1.00 54.38 94 GLN A CA 1
ATOM 749 C C . GLN A 1 94 ? 39.652 21.628 -27.327 1.00 54.38 94 GLN A C 1
ATOM 751 O O . GLN A 1 94 ? 40.721 22.155 -27.612 1.00 54.38 94 GLN A O 1
ATOM 756 N N . LYS A 1 95 ? 39.564 20.560 -26.525 1.00 51.53 95 LYS A N 1
ATOM 757 C CA . LYS A 1 95 ? 40.719 19.992 -25.822 1.00 51.53 95 LYS A CA 1
ATOM 758 C C . LYS A 1 95 ? 41.739 19.354 -26.771 1.00 51.53 95 LYS A C 1
ATOM 760 O O . LYS A 1 95 ? 42.931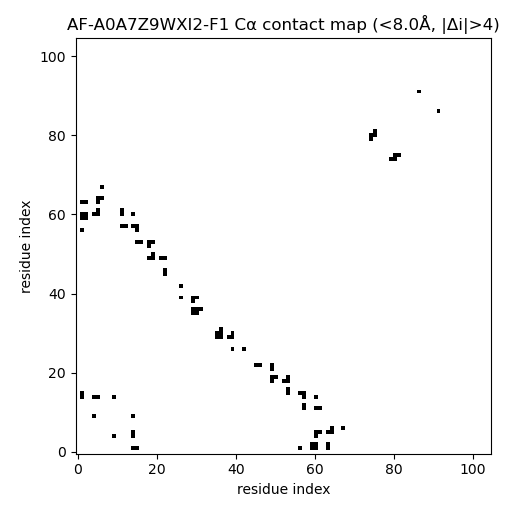 19.525 -26.567 1.00 51.53 95 LYS A O 1
ATOM 765 N N . ASP A 1 96 ? 41.272 18.745 -27.861 1.00 51.91 96 ASP A N 1
ATOM 766 C CA . ASP A 1 96 ? 42.138 18.143 -28.889 1.00 51.91 96 ASP A CA 1
ATOM 767 C C . ASP A 1 96 ? 42.894 19.179 -29.751 1.00 51.91 96 ASP A C 1
ATOM 769 O O . ASP A 1 96 ? 43.790 18.814 -30.511 1.00 51.91 96 ASP A O 1
ATOM 773 N N . LYS A 1 97 ? 42.546 20.474 -29.671 1.00 52.50 97 LYS A N 1
ATOM 774 C CA . LYS A 1 97 ? 43.256 21.552 -30.385 1.00 52.50 97 LYS A CA 1
ATOM 775 C C . LYS A 1 97 ? 44.399 22.176 -29.583 1.00 52.50 97 LYS A C 1
ATOM 777 O O . LYS A 1 97 ? 45.253 22.814 -30.196 1.00 52.50 97 LYS A O 1
ATOM 782 N N . ASP A 1 98 ? 44.414 21.989 -28.265 1.00 48.81 98 ASP A N 1
ATOM 783 C CA . ASP A 1 98 ? 45.367 22.637 -27.354 1.00 48.81 98 ASP A CA 1
ATOM 784 C C . ASP A 1 98 ? 46.526 21.722 -26.918 1.00 48.81 98 ASP A C 1
ATOM 786 O O . ASP A 1 98 ? 47.442 22.191 -26.243 1.00 48.81 98 ASP A O 1
ATOM 790 N N . ASP A 1 99 ? 46.541 20.451 -27.334 1.00 46.09 99 ASP A N 1
ATOM 791 C CA . ASP A 1 99 ? 47.663 19.539 -27.098 1.00 46.09 99 ASP A CA 1
ATOM 792 C C . ASP A 1 99 ? 48.644 19.577 -28.290 1.00 46.09 99 ASP A C 1
ATOM 794 O O . ASP A 1 99 ? 48.381 18.967 -29.334 1.00 46.09 99 ASP A O 1
ATOM 798 N N . PRO A 1 100 ? 49.804 20.262 -28.192 1.00 46.47 100 PRO A N 1
ATOM 799 C CA . PRO A 1 100 ? 50.858 20.086 -29.174 1.00 46.47 100 PRO A CA 1
ATOM 800 C C . PRO A 1 100 ? 51.403 18.666 -29.026 1.00 46.47 100 PRO A C 1
ATOM 802 O O . PRO A 1 100 ? 52.040 18.316 -28.032 1.00 46.47 100 PRO A O 1
ATOM 805 N N . VAL A 1 101 ? 51.136 17.843 -30.036 1.00 47.69 101 VAL A N 1
ATOM 806 C CA . VAL A 1 101 ? 51.707 16.507 -30.195 1.00 47.69 101 VAL A CA 1
ATOM 807 C C . VAL A 1 101 ? 53.230 16.593 -30.049 1.00 47.69 101 VAL A C 1
ATOM 809 O O . VAL A 1 101 ? 53.916 17.089 -30.942 1.00 47.69 101 VAL A O 1
ATOM 812 N N . ASN A 1 102 ? 53.768 16.098 -28.933 1.00 44.00 102 ASN A N 1
ATOM 813 C CA . ASN A 1 102 ? 55.192 15.820 -28.807 1.00 44.00 102 ASN A CA 1
ATOM 814 C C . ASN A 1 102 ? 55.418 14.343 -29.142 1.00 44.00 102 ASN A C 1
ATOM 816 O O . ASN A 1 102 ? 55.060 13.463 -28.358 1.00 44.00 102 ASN A O 1
ATOM 820 N N . PHE A 1 103 ? 55.979 14.077 -30.320 1.00 32.53 103 PHE A N 1
ATOM 821 C CA . PHE A 1 103 ? 56.486 12.757 -30.686 1.00 32.53 103 PHE A CA 1
ATOM 822 C C . PHE A 1 103 ? 57.861 12.556 -30.035 1.00 32.53 103 PHE A C 1
ATOM 824 O O . PHE A 1 103 ? 58.776 13.317 -30.358 1.00 32.53 103 PHE A O 1
ATOM 831 N N . PRO A 1 104 ? 58.063 11.550 -29.165 1.00 37.62 104 PRO A N 1
ATOM 832 C CA . PRO A 1 104 ? 59.406 11.158 -28.781 1.00 37.62 104 PRO A CA 1
ATOM 833 C C . PRO A 1 104 ? 59.988 10.201 -29.833 1.00 37.62 104 PRO A C 1
ATOM 835 O O . PRO A 1 104 ? 59.289 9.318 -30.338 1.00 37.62 104 PRO A O 1
ATOM 838 N N . VAL A 1 105 ? 61.264 10.423 -30.157 1.00 43.38 105 VAL A N 1
ATOM 839 C CA . VAL A 1 105 ? 62.155 9.491 -30.871 1.00 43.38 105 VAL A CA 1
ATOM 840 C C . VAL A 1 105 ? 62.576 8.373 -29.925 1.00 43.38 105 VAL A C 1
ATOM 842 O O . VAL A 1 105 ? 62.809 8.695 -28.736 1.00 43.38 105 VAL A O 1
#

Solvent-accessible surface area (backbone atoms only — not comparable to full-atom values): 6104 Å² total; per-residue (Å²): 110,46,63,63,39,43,76,66,75,54,54,69,65,67,61,32,40,70,56,52,44,47,52,59,52,52,52,52,56,32,66,74,32,86,88,46,38,74,54,62,80,69,38,59,68,57,44,51,52,38,52,52,52,29,52,55,43,41,53,52,25,50,53,40,40,52,50,53,51,53,51,54,53,49,38,58,74,67,47,52,51,57,69,71,71,46,75,57,68,74,64,56,64,50,56,71,71,73,60,81,85,78,81,82,131

Radius of gyration: 27.33 Å; Cα contacts (8 Å, |Δi|>4): 55; chains: 1; bounding box: 80×28×5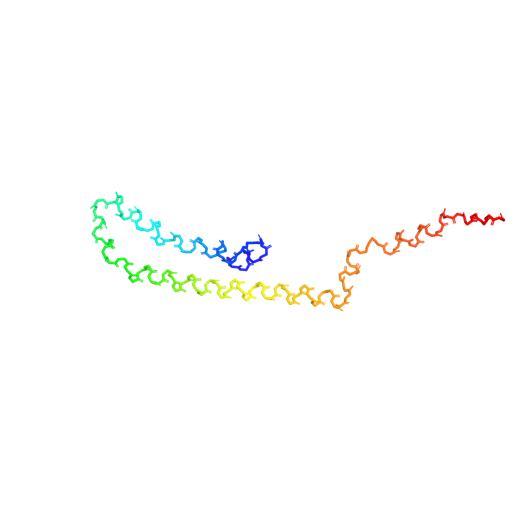8 Å

Mean predicted aligned error: 10.91 Å

Foldseek 3Di:
DLLVVLVVPDDLCVSLVVLLCVLVVVQVVQCPDPVRVVCNVVCVVVNVVSVVVSVVSSVVNVVSNVVVVVVVVVCVVVCVVVVVPDPPVVVVVVVVVPDDDDDDD